Protein AF-A0AAD3SVG9-F1 (afdb_monomer_lite)

Sequence (108 aa):
MPINALRRLSEALAFEVESLSISSMESKRNVMDLLADMLQAINPKNRMTVKDEVIVDLVDRCRANQTKLMQVLTTTADERLLALGLELNDALQCALANHDAIASVPLF

Foldseek 3Di:
DCVVVVVVVVVLVVLLCVCLPPVNLVVLVVLLVVLVVQLVVDDLVHLCSLVPPSNVVSLVSLVVNLVSLVSNLVPDPDVVSVVSSVVSNVSSVVSNVSSVVSVPDDDD

Secondary structure (DSSP, 8-state):
--HHHHHHHHHHHHHHHHHHSHHHHHHHHHHHHHHHHHHHT--TT-GGGGG-HHHHHHHHHHHHHHHHHHHHHTT---HHHHHHHHHHHHHHHHHHHHHHHHHTS---

InterPro domains:
  IPR004152 GAT domain [PF03127] (29-102)
  IPR004152 GAT domain [PS50909] (16-104)
  IPR038425 GAT domain superfamily [G3DSA:1.20.58.160] (16-105)
  IPR044836 TOM1-like protein, plant [PTHR45898] (4-105)

Organism: Nepenthes gracilis (NCBI:txid150966)

Radius of gyration: 17.25 Å; chains: 1; bounding box: 51×25×40 Å

pLDDT: mean 78.64, std 9.91, range [50.5, 91.94]

Structure (mmCIF, N/CA/C/O backbone):
data_AF-A0AAD3SVG9-F1
#
_entry.id   AF-A0AAD3SVG9-F1
#
loop_
_atom_site.group_PDB
_atom_site.id
_atom_site.type_symbol
_atom_site.label_atom_id
_atom_site.label_alt_id
_atom_site.label_comp_id
_atom_site.label_asym_id
_atom_site.label_entity_id
_atom_site.label_seq_id
_atom_site.pdbx_PDB_ins_code
_atom_site.Cartn_x
_atom_site.Cartn_y
_atom_site.Cartn_z
_atom_site.occupancy
_atom_site.B_iso_or_equiv
_atom_site.auth_seq_id
_atom_site.auth_comp_id
_atom_site.auth_asym_id
_atom_site.auth_atom_id
_atom_site.pdbx_PDB_model_num
ATOM 1 N N . MET A 1 1 ? 32.442 12.832 -18.840 1.00 50.50 1 MET A N 1
ATOM 2 C CA . MET A 1 1 ? 32.305 11.748 -17.839 1.00 50.50 1 MET A CA 1
ATOM 3 C C . MET A 1 1 ? 30.902 11.141 -17.931 1.00 50.50 1 MET A C 1
ATOM 5 O O . MET A 1 1 ? 29.972 11.805 -17.495 1.00 50.50 1 MET A O 1
ATOM 9 N N . PRO A 1 2 ? 30.718 9.934 -18.502 1.00 63.56 2 PRO A N 1
ATOM 10 C CA . PRO A 1 2 ? 29.400 9.288 -18.623 1.00 63.56 2 PRO A CA 1
ATOM 11 C C . PRO A 1 2 ? 29.131 8.195 -17.566 1.00 63.56 2 PRO A C 1
ATOM 13 O O . PRO A 1 2 ? 28.009 7.714 -17.443 1.00 63.56 2 PRO A O 1
ATOM 16 N N . ILE A 1 3 ? 30.138 7.820 -16.768 1.00 62.69 3 ILE A N 1
ATOM 17 C CA . ILE A 1 3 ? 30.094 6.662 -15.853 1.00 62.69 3 ILE A CA 1
ATOM 18 C C . ILE A 1 3 ? 29.016 6.815 -14.761 1.00 62.69 3 ILE A C 1
ATOM 20 O O . ILE A 1 3 ? 28.357 5.843 -14.400 1.00 62.69 3 ILE A O 1
ATOM 24 N N . ASN A 1 4 ? 28.757 8.040 -14.290 1.00 67.12 4 ASN A N 1
ATOM 25 C CA . ASN A 1 4 ? 27.720 8.287 -13.281 1.00 67.12 4 ASN A CA 1
ATOM 26 C C . ASN A 1 4 ? 26.291 8.113 -13.816 1.00 67.12 4 ASN A C 1
ATOM 28 O O . ASN A 1 4 ? 25.404 7.768 -13.042 1.00 67.12 4 ASN A O 1
ATOM 32 N N . ALA A 1 5 ? 26.053 8.344 -15.110 1.00 73.62 5 ALA A N 1
ATOM 33 C CA . ALA A 1 5 ? 24.724 8.186 -15.697 1.00 73.62 5 ALA A CA 1
ATOM 34 C C . ALA A 1 5 ? 24.359 6.702 -15.839 1.00 73.62 5 ALA A C 1
ATOM 36 O O . ALA A 1 5 ? 23.257 6.304 -15.477 1.00 73.62 5 ALA A O 1
ATOM 37 N N . LEU A 1 6 ? 25.319 5.879 -16.275 1.00 76.94 6 LEU A N 1
ATOM 38 C CA . LEU A 1 6 ? 25.133 4.435 -16.415 1.00 76.94 6 LEU A CA 1
ATOM 39 C C . LEU A 1 6 ? 24.880 3.754 -15.063 1.00 76.94 6 LEU A C 1
ATOM 41 O O . LEU A 1 6 ? 23.987 2.920 -14.955 1.00 76.94 6 LEU A O 1
ATOM 45 N N . ARG A 1 7 ? 25.615 4.157 -14.015 1.00 75.19 7 ARG A N 1
ATOM 46 C CA . ARG A 1 7 ? 25.411 3.629 -12.658 1.00 75.19 7 ARG A CA 1
ATOM 47 C C . ARG A 1 7 ? 24.012 3.945 -12.124 1.00 75.19 7 ARG A C 1
ATOM 49 O O . ARG A 1 7 ? 23.351 3.054 -11.610 1.00 75.19 7 ARG A O 1
ATOM 56 N N . ARG A 1 8 ? 23.538 5.182 -12.309 1.00 75.44 8 ARG A N 1
ATOM 57 C CA . ARG A 1 8 ? 22.188 5.596 -11.888 1.00 75.44 8 ARG A CA 1
ATOM 58 C C . ARG A 1 8 ? 21.084 4.859 -12.644 1.00 75.44 8 ARG A C 1
ATOM 60 O O . ARG A 1 8 ? 20.072 4.526 -12.045 1.00 75.44 8 ARG A O 1
ATOM 67 N N . LEU A 1 9 ? 21.286 4.591 -13.935 1.00 75.75 9 LEU A N 1
ATOM 68 C CA . LEU A 1 9 ? 20.361 3.786 -14.737 1.00 75.75 9 LEU A CA 1
ATOM 69 C C . LEU A 1 9 ? 20.317 2.333 -14.253 1.00 75.75 9 LEU A C 1
ATOM 71 O O . LEU A 1 9 ? 19.239 1.786 -14.075 1.00 75.75 9 LEU A O 1
ATOM 75 N N . SER A 1 10 ? 21.474 1.727 -13.977 1.00 76.56 10 SER A N 1
ATOM 76 C CA . SER A 1 10 ? 21.542 0.362 -13.445 1.00 76.56 10 SER A CA 1
ATOM 77 C C . SER A 1 10 ? 20.910 0.242 -12.057 1.00 76.56 10 SER A C 1
ATOM 79 O O . SER A 1 10 ? 20.260 -0.759 -11.777 1.00 76.56 10 SER A O 1
ATOM 81 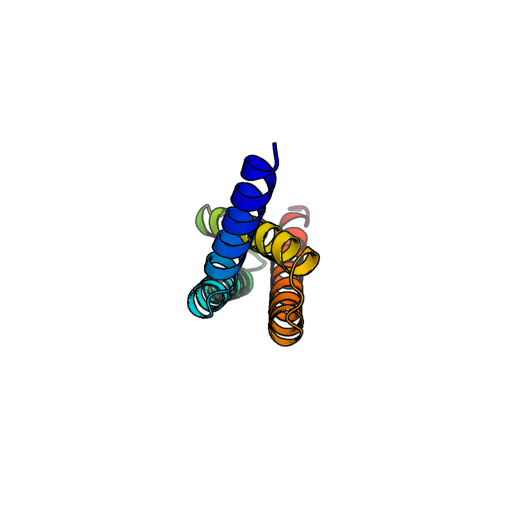N N . GLU A 1 11 ? 21.091 1.242 -11.193 1.00 76.44 11 GLU A N 1
ATOM 82 C CA . GLU A 1 11 ? 20.451 1.300 -9.874 1.00 76.44 11 GLU A CA 1
ATOM 83 C C . GLU A 1 11 ? 18.932 1.470 -9.991 1.00 76.44 11 GLU A C 1
ATOM 85 O O . GLU A 1 11 ? 18.196 0.789 -9.283 1.00 76.44 11 GLU A O 1
ATOM 90 N N . ALA A 1 12 ? 18.458 2.313 -10.915 1.00 69.00 12 ALA A N 1
ATOM 91 C CA . ALA A 1 12 ? 17.031 2.472 -11.188 1.00 69.00 12 ALA A CA 1
ATOM 92 C C . ALA A 1 12 ? 16.404 1.171 -11.712 1.00 69.00 12 ALA A C 1
ATOM 94 O O . ALA A 1 12 ? 15.368 0.757 -11.208 1.00 69.00 12 ALA A O 1
ATOM 95 N N . LEU A 1 13 ? 17.069 0.481 -12.644 1.00 73.44 13 LEU A N 1
ATOM 96 C CA . LEU A 1 13 ? 16.611 -0.807 -13.173 1.00 73.44 13 LEU A CA 1
ATOM 97 C C . LEU A 1 13 ? 16.620 -1.912 -12.107 1.00 73.44 13 LEU A C 1
ATOM 99 O O . LEU A 1 13 ? 15.697 -2.716 -12.051 1.00 73.44 13 LEU A O 1
ATOM 103 N N . ALA A 1 14 ? 17.638 -1.962 -11.243 1.00 72.12 14 ALA A N 1
ATOM 104 C CA . ALA A 1 14 ? 17.687 -2.931 -10.147 1.00 72.12 14 ALA A CA 1
ATOM 105 C C . ALA A 1 14 ? 16.572 -2.681 -9.119 1.00 72.12 14 ALA A C 1
ATOM 107 O O . ALA A 1 14 ? 15.900 -3.622 -8.699 1.00 72.12 14 ALA A O 1
ATOM 108 N N . PHE A 1 15 ? 16.332 -1.414 -8.771 1.00 67.75 15 PHE A N 1
ATOM 109 C CA . PHE A 1 15 ? 15.223 -1.013 -7.909 1.00 67.75 15 PHE A CA 1
ATOM 110 C C . PHE A 1 15 ? 13.864 -1.337 -8.539 1.00 67.75 15 PHE A C 1
ATOM 112 O O . PHE A 1 15 ? 12.968 -1.831 -7.856 1.00 67.75 15 PHE A O 1
ATOM 119 N N . GLU A 1 16 ? 13.710 -1.105 -9.843 1.00 64.06 16 GLU A N 1
ATOM 120 C CA . GLU A 1 16 ? 12.532 -1.524 -10.599 1.00 64.06 16 GLU A CA 1
ATOM 121 C C . GLU A 1 16 ? 12.346 -3.038 -10.498 1.00 64.06 16 GLU A C 1
ATOM 123 O O . GLU A 1 16 ? 11.311 -3.465 -10.014 1.00 64.06 16 GLU A O 1
ATOM 128 N N . VAL A 1 17 ? 13.344 -3.864 -10.818 1.00 68.31 17 VAL A N 1
ATOM 129 C CA . VAL A 1 17 ? 13.230 -5.335 -10.741 1.00 68.31 17 VAL A CA 1
ATOM 130 C C . VAL A 1 17 ? 12.874 -5.828 -9.331 1.00 68.31 17 VAL A C 1
ATOM 132 O O . VAL A 1 17 ? 12.021 -6.702 -9.177 1.00 68.31 17 VAL A O 1
ATOM 135 N N . GLU A 1 18 ? 13.473 -5.260 -8.285 1.00 67.75 18 GLU A N 1
ATOM 136 C CA . GLU A 1 18 ? 13.206 -5.650 -6.894 1.00 67.75 18 GLU A CA 1
ATOM 137 C C . GLU A 1 18 ? 11.818 -5.191 -6.407 1.00 67.75 18 GLU A C 1
ATOM 139 O O . GLU A 1 18 ? 11.115 -5.903 -5.680 1.00 67.75 18 GLU A O 1
ATOM 144 N N . SER A 1 19 ? 11.369 -4.014 -6.845 1.00 61.62 19 SER A N 1
ATOM 145 C CA . SER A 1 19 ? 10.032 -3.500 -6.536 1.00 61.62 19 SER A CA 1
ATOM 146 C C . SER A 1 19 ? 8.924 -4.132 -7.394 1.00 61.62 19 SER A C 1
ATOM 148 O O . SER A 1 19 ? 7.779 -4.178 -6.933 1.00 61.62 19 SER A O 1
ATOM 150 N N . LEU A 1 20 ? 9.260 -4.639 -8.583 1.00 62.94 20 LEU A N 1
ATOM 151 C CA . LEU A 1 20 ? 8.363 -5.233 -9.584 1.00 62.94 20 LEU A CA 1
ATOM 152 C C . LEU A 1 20 ? 8.334 -6.761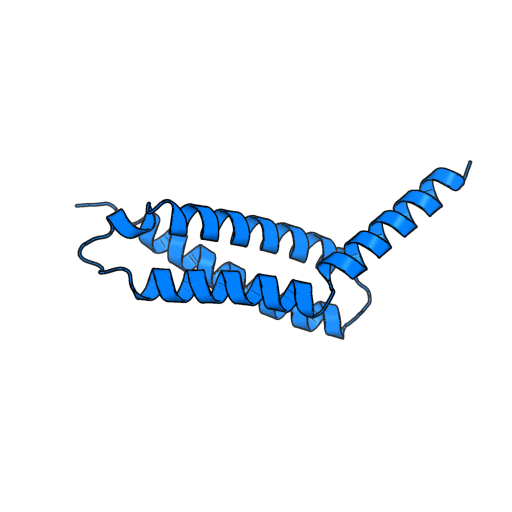 -9.563 1.00 62.94 20 LEU A C 1
ATOM 154 O O . LEU A 1 20 ? 7.510 -7.350 -10.259 1.00 62.94 20 LEU A O 1
ATOM 158 N N . SER A 1 21 ? 9.209 -7.422 -8.796 1.00 71.81 21 SER A N 1
ATOM 159 C CA . SER A 1 21 ? 9.138 -8.876 -8.649 1.00 71.81 21 SER A CA 1
ATOM 160 C C . SER A 1 21 ? 7.724 -9.278 -8.228 1.00 71.81 21 SER A C 1
ATOM 162 O O . SER A 1 21 ? 7.145 -8.666 -7.328 1.00 71.81 21 SER A O 1
ATOM 164 N N . ILE A 1 22 ? 7.175 -10.323 -8.850 1.00 66.62 22 ILE A N 1
ATOM 165 C CA . ILE A 1 22 ? 5.832 -10.842 -8.544 1.00 66.62 22 ILE A CA 1
ATOM 166 C C . ILE A 1 22 ? 5.694 -11.096 -7.035 1.00 66.62 22 ILE A C 1
ATOM 168 O O . ILE A 1 22 ? 4.710 -10.686 -6.427 1.00 66.62 22 ILE A O 1
ATOM 172 N N . SER A 1 23 ? 6.743 -11.627 -6.399 1.00 72.62 23 SER A N 1
ATOM 173 C CA . SER A 1 23 ? 6.804 -11.817 -4.944 1.00 72.62 23 SER A CA 1
ATOM 174 C C . SER A 1 23 ? 6.717 -10.510 -4.138 1.00 72.62 23 SER A C 1
ATOM 176 O O . SER A 1 23 ? 6.123 -10.472 -3.062 1.00 72.62 23 SER A O 1
ATOM 178 N N . SER A 1 24 ? 7.285 -9.419 -4.656 1.00 76.00 24 SER A N 1
ATOM 179 C CA . SER A 1 24 ? 7.227 -8.081 -4.057 1.00 76.00 24 SER A CA 1
ATOM 180 C C . SER A 1 24 ? 5.818 -7.501 -4.171 1.00 76.00 24 SER A C 1
ATOM 182 O O . SER A 1 24 ? 5.302 -6.925 -3.215 1.00 76.00 24 SER A O 1
ATOM 184 N N . MET A 1 25 ? 5.151 -7.700 -5.311 1.00 78.00 25 MET A N 1
ATOM 185 C CA . MET A 1 25 ? 3.759 -7.288 -5.507 1.00 78.00 25 MET A CA 1
ATOM 186 C C . MET A 1 25 ? 2.780 -8.086 -4.642 1.00 78.00 25 MET A C 1
ATOM 188 O O . MET A 1 25 ? 1.915 -7.486 -4.005 1.00 78.00 25 MET A O 1
ATOM 192 N N . GLU A 1 26 ? 2.948 -9.404 -4.549 1.00 80.31 26 GLU A N 1
ATOM 193 C CA . GLU A 1 26 ? 2.166 -10.258 -3.647 1.00 80.31 26 GLU A CA 1
ATOM 194 C C . GLU A 1 26 ? 2.371 -9.858 -2.187 1.00 80.31 26 GLU A C 1
ATOM 196 O O . GLU A 1 26 ? 1.404 -9.676 -1.454 1.00 80.31 26 GLU A O 1
ATOM 201 N N . SER A 1 27 ? 3.615 -9.611 -1.764 1.00 83.94 27 SER A N 1
ATOM 202 C CA . SER A 1 27 ? 3.884 -9.126 -0.409 1.00 83.94 27 SER A CA 1
ATOM 203 C C . SER A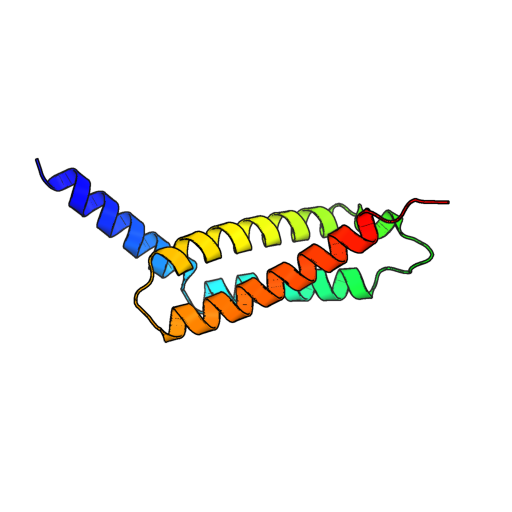 1 27 ? 3.203 -7.785 -0.125 1.00 83.94 27 SER A C 1
ATOM 205 O O . SER A 1 27 ? 2.752 -7.570 0.999 1.00 83.94 27 SER A O 1
ATOM 207 N N . LYS A 1 28 ? 3.142 -6.873 -1.104 1.00 83.12 28 LYS A N 1
ATOM 208 C CA . LYS A 1 28 ? 2.447 -5.585 -0.957 1.00 83.12 28 LYS A CA 1
ATOM 209 C C . LYS A 1 28 ? 0.934 -5.780 -0.855 1.00 83.12 28 LYS A C 1
ATOM 211 O O . LYS A 1 28 ? 0.313 -5.136 -0.013 1.00 83.12 28 LYS A O 1
ATOM 216 N N . ARG A 1 29 ? 0.367 -6.686 -1.660 1.00 86.06 29 ARG A N 1
ATOM 217 C CA . ARG A 1 29 ? -1.057 -7.048 -1.631 1.00 86.06 29 ARG A CA 1
ATOM 218 C C . ARG A 1 29 ? -1.445 -7.695 -0.299 1.00 86.06 29 ARG A C 1
ATOM 220 O O . ARG A 1 29 ? -2.386 -7.234 0.325 1.00 86.06 29 ARG A O 1
ATOM 227 N N . ASN A 1 30 ? -0.645 -8.626 0.218 1.00 87.00 30 ASN A N 1
ATOM 228 C CA . ASN A 1 30 ? -0.897 -9.276 1.511 1.00 87.00 30 ASN A CA 1
ATOM 229 C C . ASN A 1 30 ? -0.976 -8.277 2.680 1.00 87.00 30 ASN A C 1
ATOM 231 O O . ASN A 1 30 ? -1.787 -8.440 3.586 1.00 87.00 30 ASN A O 1
ATOM 235 N N . VAL A 1 31 ? -0.131 -7.239 2.677 1.00 85.38 31 VAL A N 1
ATOM 236 C CA . VAL A 1 31 ? -0.169 -6.181 3.705 1.00 85.38 31 VAL A CA 1
ATOM 237 C C . VAL A 1 31 ? -1.453 -5.359 3.607 1.00 85.38 31 VAL A C 1
ATOM 239 O O . VAL A 1 31 ? -2.040 -5.019 4.631 1.00 85.38 31 VAL A O 1
ATOM 242 N N . MET A 1 32 ? -1.891 -5.055 2.386 1.00 87.62 32 MET A N 1
ATOM 243 C CA . MET A 1 32 ? -3.141 -4.343 2.132 1.00 87.62 32 MET A CA 1
ATOM 244 C C . MET A 1 32 ? -4.359 -5.177 2.541 1.00 87.62 32 MET A C 1
ATOM 246 O O . MET A 1 32 ? -5.240 -4.650 3.213 1.00 87.62 32 MET A O 1
ATOM 250 N N . ASP A 1 33 ? -4.397 -6.459 2.172 1.00 86.31 33 ASP A N 1
ATOM 251 C CA . ASP A 1 33 ? -5.492 -7.367 2.524 1.00 86.31 33 ASP A CA 1
ATOM 252 C C . ASP A 1 33 ? -5.611 -7.497 4.048 1.00 86.31 33 ASP A C 1
ATOM 254 O O . ASP A 1 33 ? -6.698 -7.350 4.599 1.00 86.31 33 ASP A O 1
ATOM 258 N N . LEU A 1 34 ? -4.479 -7.629 4.753 1.00 86.25 34 LEU A N 1
ATOM 259 C CA . LEU A 1 34 ? -4.464 -7.644 6.215 1.00 86.25 34 LEU A CA 1
ATOM 260 C C . LEU A 1 34 ? -4.992 -6.333 6.818 1.00 86.25 34 LEU A C 1
ATOM 262 O O . LEU A 1 34 ? -5.765 -6.369 7.773 1.00 86.25 34 LEU A O 1
ATOM 266 N N . LEU A 1 35 ? -4.615 -5.174 6.265 1.00 81.62 35 LEU A N 1
ATOM 267 C CA . LEU A 1 35 ? -5.172 -3.893 6.706 1.00 81.62 35 LEU A CA 1
ATOM 268 C C . LEU A 1 35 ? -6.689 -3.844 6.472 1.00 81.62 35 LEU A C 1
ATOM 270 O O . LEU A 1 35 ? -7.425 -3.430 7.363 1.00 81.62 35 LEU A O 1
ATOM 274 N N . ALA A 1 36 ? -7.169 -4.287 5.309 1.00 82.50 36 ALA A N 1
ATOM 275 C CA . ALA A 1 36 ? -8.593 -4.313 4.989 1.00 82.50 36 ALA A CA 1
ATOM 276 C C . ALA A 1 36 ? -9.383 -5.215 5.951 1.00 82.50 36 ALA A C 1
ATOM 278 O O . ALA A 1 36 ? -10.419 -4.788 6.467 1.00 82.50 36 ALA A O 1
ATOM 279 N N . ASP A 1 37 ? -8.867 -6.407 6.252 1.00 84.81 37 ASP A N 1
ATOM 280 C CA . ASP A 1 37 ? -9.463 -7.342 7.209 1.00 84.81 37 ASP A CA 1
ATOM 281 C C . ASP A 1 37 ? -9.510 -6.745 8.620 1.00 84.81 37 ASP A C 1
ATOM 283 O O . ASP A 1 37 ? -10.542 -6.799 9.297 1.00 84.81 37 ASP A O 1
ATOM 287 N N . MET A 1 38 ? -8.419 -6.108 9.059 1.00 82.88 38 MET A N 1
ATOM 288 C CA . MET A 1 38 ? -8.376 -5.454 10.366 1.00 82.88 38 MET A CA 1
ATOM 289 C C . MET A 1 38 ? -9.359 -4.287 10.452 1.00 82.88 38 MET A C 1
ATOM 291 O O . MET A 1 38 ? -10.037 -4.160 11.469 1.00 82.88 38 MET A O 1
ATOM 295 N N . LEU A 1 39 ? -9.493 -3.479 9.393 1.00 78.31 39 LEU A N 1
ATOM 296 C CA . LEU A 1 39 ? -10.472 -2.389 9.322 1.00 78.31 39 LEU A CA 1
ATOM 297 C C . LEU A 1 39 ? -11.919 -2.908 9.334 1.00 78.31 39 LEU A C 1
ATOM 299 O O . LEU A 1 39 ? -12.769 -2.303 9.987 1.00 78.31 39 LEU A O 1
ATOM 303 N N . GLN A 1 40 ? -12.213 -4.031 8.669 1.00 79.19 40 GLN A N 1
ATOM 304 C CA . GLN A 1 40 ? -13.538 -4.668 8.723 1.00 79.19 40 GLN A CA 1
ATOM 305 C C . GLN A 1 40 ? -13.867 -5.220 10.115 1.00 79.19 40 GLN A C 1
ATOM 307 O O . GLN A 1 40 ? -15.023 -5.185 10.539 1.00 79.19 40 GLN A O 1
ATOM 312 N N . ALA A 1 41 ? -12.859 -5.707 10.840 1.00 79.00 41 ALA A N 1
ATOM 313 C CA . ALA A 1 41 ? -13.015 -6.212 12.199 1.00 79.00 41 ALA A CA 1
ATOM 314 C C . ALA A 1 41 ? -13.214 -5.099 13.249 1.00 79.00 41 ALA A C 1
ATOM 316 O O . ALA A 1 41 ? -13.533 -5.396 14.406 1.00 79.00 41 ALA A O 1
ATOM 317 N N . ILE A 1 42 ? -13.058 -3.819 12.878 1.00 74.44 42 ILE A N 1
ATOM 318 C CA . ILE A 1 42 ? -13.278 -2.697 13.795 1.00 74.44 42 ILE A CA 1
ATOM 319 C C . ILE A 1 42 ? -14.753 -2.625 14.161 1.00 74.44 42 ILE A C 1
ATOM 321 O O . ILE A 1 42 ? -15.630 -2.325 13.351 1.00 74.44 42 ILE A O 1
ATOM 325 N N . ASN A 1 43 ? -15.028 -2.831 15.445 1.00 66.31 43 ASN A N 1
ATOM 326 C CA . ASN A 1 43 ? -16.349 -2.586 15.984 1.00 66.31 43 ASN A CA 1
ATOM 327 C C . ASN A 1 43 ? -16.631 -1.071 15.930 1.00 66.31 43 ASN A C 1
ATOM 329 O O . ASN A 1 43 ? -15.914 -0.303 16.577 1.00 66.31 43 ASN A O 1
ATOM 333 N N . PRO A 1 44 ? -17.699 -0.604 15.257 1.00 62.88 44 PRO A N 1
ATOM 334 C CA . PRO A 1 44 ? -18.020 0.823 15.173 1.00 62.88 44 PRO A CA 1
ATOM 335 C C . PRO A 1 44 ? -18.286 1.477 16.540 1.00 62.88 44 PRO A C 1
ATOM 337 O O . PRO A 1 44 ? -18.265 2.707 16.634 1.00 62.88 44 PRO A O 1
ATOM 340 N N . LYS A 1 45 ? -18.512 0.669 17.591 1.00 59.72 45 LYS A N 1
ATOM 341 C CA . LYS A 1 45 ? -18.639 1.092 18.997 1.00 59.72 45 LYS A CA 1
ATOM 342 C C . LYS A 1 45 ? -17.308 1.184 19.758 1.00 59.72 45 LYS A C 1
ATOM 344 O O . LYS A 1 45 ? -17.289 1.771 20.832 1.00 59.72 45 LYS A O 1
ATOM 349 N N . ASN A 1 46 ? -16.216 0.620 19.236 1.00 62.59 46 ASN A N 1
ATOM 350 C CA . ASN A 1 46 ? -14.878 0.692 19.829 1.00 62.59 46 ASN A CA 1
ATOM 351 C C . ASN A 1 46 ? -13.862 1.193 18.793 1.00 62.59 46 ASN A C 1
ATOM 353 O O . ASN A 1 46 ? -13.049 0.445 18.264 1.00 62.59 46 ASN A O 1
ATOM 357 N N . ARG A 1 47 ? -13.921 2.491 18.492 1.00 61.75 47 ARG A N 1
ATOM 358 C CA . ARG A 1 47 ? -13.101 3.127 17.445 1.00 61.75 47 ARG A CA 1
ATOM 359 C C . ARG A 1 47 ? -11.646 3.375 17.846 1.00 61.75 47 ARG A C 1
ATOM 361 O O . ARG A 1 47 ? -10.856 3.825 17.025 1.00 61.75 47 ARG A O 1
ATOM 368 N N . MET A 1 48 ? -11.276 3.071 19.092 1.00 62.66 48 MET A N 1
ATOM 369 C CA . MET A 1 48 ? -9.885 3.144 19.551 1.00 62.66 48 MET A CA 1
ATOM 370 C C . MET A 1 48 ? -8.994 2.106 18.856 1.00 62.66 48 MET A C 1
ATOM 372 O O . MET A 1 48 ? -7.790 2.314 18.786 1.00 62.66 48 MET A O 1
ATOM 376 N N . THR A 1 49 ? -9.572 1.041 18.285 1.00 64.69 49 THR A N 1
ATOM 377 C CA . THR A 1 49 ? -8.834 -0.007 17.562 1.00 64.69 49 THR A CA 1
ATOM 378 C C . THR A 1 49 ? -8.135 0.518 16.306 1.00 64.69 49 THR A C 1
ATOM 380 O O . THR A 1 49 ? -7.113 -0.024 15.928 1.00 64.69 49 THR A O 1
ATOM 383 N N . VAL A 1 50 ? -8.600 1.621 15.703 1.00 64.44 50 VAL A N 1
ATOM 384 C CA . VAL A 1 50 ? -7.902 2.280 14.574 1.00 64.44 50 VAL A CA 1
ATOM 385 C C . VAL A 1 50 ? -6.522 2.810 14.990 1.00 64.44 50 VAL A C 1
ATOM 387 O O . VAL A 1 50 ? -5.628 2.937 14.165 1.00 64.44 50 VAL A O 1
ATOM 390 N N . LYS A 1 51 ? -6.344 3.117 16.281 1.00 66.50 51 LYS A N 1
ATOM 391 C CA . LYS A 1 51 ? -5.072 3.566 16.866 1.00 66.50 51 LYS A CA 1
ATOM 392 C C . LYS A 1 51 ? -4.236 2.412 17.423 1.00 66.50 51 LYS A C 1
ATOM 394 O O . LYS A 1 51 ? -3.235 2.675 18.083 1.00 66.50 51 LYS A O 1
ATOM 399 N N . ASP A 1 52 ? -4.669 1.168 17.220 1.00 78.00 52 ASP A N 1
ATOM 400 C CA . ASP A 1 52 ? -3.868 -0.004 17.555 1.00 78.00 52 ASP A CA 1
ATOM 401 C C . ASP A 1 52 ? -2.547 0.074 16.781 1.00 78.00 52 ASP A C 1
ATOM 403 O O . ASP A 1 52 ? -2.539 0.366 15.582 1.00 78.00 52 ASP A O 1
ATOM 407 N N . GLU A 1 53 ? -1.434 -0.152 17.477 1.00 78.12 53 GLU A N 1
ATOM 408 C CA . GLU A 1 53 ? -0.085 -0.073 16.912 1.00 78.12 53 GLU A CA 1
ATOM 409 C C . GLU A 1 53 ? 0.057 -0.945 15.658 1.00 78.12 53 GLU A C 1
ATOM 411 O O . GLU A 1 53 ? 0.759 -0.563 14.723 1.00 78.12 53 GLU A O 1
ATOM 416 N N . VAL A 1 54 ? -0.669 -2.067 15.589 1.00 78.88 54 VAL A N 1
ATOM 417 C CA . VAL A 1 54 ? -0.681 -2.941 14.411 1.00 78.88 54 VAL A CA 1
ATOM 418 C C . VAL A 1 54 ? -1.356 -2.262 13.218 1.00 78.88 54 VAL A C 1
ATOM 420 O O . VAL A 1 54 ? -0.843 -2.337 12.104 1.00 78.88 54 VAL A O 1
ATOM 423 N N . ILE A 1 55 ? -2.481 -1.569 13.422 1.00 82.56 55 ILE A N 1
ATOM 424 C CA . ILE A 1 55 ? -3.172 -0.855 12.336 1.00 82.56 55 ILE A CA 1
ATOM 425 C C . ILE A 1 55 ? -2.325 0.326 11.859 1.00 82.56 55 ILE A C 1
ATOM 427 O O . ILE A 1 55 ? -2.202 0.537 10.653 1.00 82.56 55 ILE A O 1
ATOM 431 N N . VAL A 1 56 ? -1.684 1.046 12.782 1.00 86.00 56 VAL A N 1
ATOM 432 C CA . VAL A 1 56 ? -0.778 2.152 12.447 1.00 86.00 56 VAL A CA 1
ATOM 433 C C . VAL A 1 56 ? 0.424 1.659 11.628 1.00 86.00 56 VAL A C 1
ATOM 435 O O . VAL A 1 56 ? 0.691 2.222 10.567 1.00 86.00 56 VAL A O 1
ATOM 438 N N . ASP A 1 57 ? 1.089 0.568 12.035 1.00 88.00 57 ASP A N 1
ATOM 439 C CA . ASP A 1 57 ? 2.200 -0.024 11.266 1.00 88.00 57 ASP A CA 1
ATOM 440 C C . ASP A 1 57 ? 1.754 -0.465 9.863 1.00 88.00 57 ASP A C 1
ATOM 442 O O . ASP A 1 57 ? 2.430 -0.206 8.862 1.00 88.00 57 ASP A O 1
ATOM 446 N N . LEU A 1 58 ? 0.580 -1.093 9.755 1.00 86.31 58 LEU A N 1
ATOM 447 C CA . LEU A 1 58 ? 0.034 -1.515 8.465 1.00 86.31 58 LEU A CA 1
ATOM 448 C C . LEU A 1 58 ? -0.282 -0.325 7.551 1.00 86.31 58 LEU A C 1
ATOM 450 O O . LEU A 1 58 ? -0.005 -0.395 6.350 1.00 86.31 58 LEU A O 1
ATOM 454 N N . VAL A 1 59 ? -0.807 0.775 8.095 1.00 88.69 59 VAL A N 1
ATOM 455 C CA . VAL A 1 59 ? -1.046 2.021 7.349 1.00 88.69 59 VAL A CA 1
ATOM 456 C C . VAL A 1 59 ? 0.267 2.623 6.856 1.00 88.69 59 VAL A C 1
ATOM 458 O O . VAL A 1 59 ? 0.371 2.958 5.672 1.00 88.69 59 VAL A O 1
ATOM 461 N N . ASP A 1 60 ? 1.288 2.706 7.708 1.00 90.75 60 ASP A N 1
ATOM 462 C CA . ASP A 1 60 ? 2.601 3.240 7.333 1.00 90.75 60 ASP A CA 1
ATOM 463 C C . ASP A 1 60 ? 3.252 2.402 6.228 1.00 90.75 60 ASP A C 1
ATOM 465 O O . ASP A 1 60 ? 3.760 2.933 5.231 1.00 90.75 60 ASP A O 1
ATOM 469 N N . ARG A 1 61 ? 3.151 1.073 6.328 1.00 88.19 61 ARG A N 1
ATOM 470 C CA . ARG A 1 61 ? 3.618 0.149 5.288 1.00 88.19 61 ARG A CA 1
ATOM 471 C C . ARG A 1 61 ? 2.829 0.298 3.990 1.00 88.19 61 ARG A C 1
ATOM 473 O O . ARG A 1 61 ? 3.434 0.282 2.917 1.00 88.19 61 ARG A O 1
ATOM 480 N N . CYS A 1 62 ? 1.513 0.502 4.055 1.00 90.00 62 CYS A N 1
ATOM 481 C CA . CYS A 1 62 ? 0.690 0.777 2.875 1.00 90.00 62 CYS A CA 1
ATOM 482 C C . CYS A 1 62 ? 1.086 2.098 2.193 1.00 90.00 62 CYS A C 1
ATOM 484 O O . CYS A 1 62 ? 1.257 2.120 0.972 1.00 90.00 62 CYS A O 1
ATOM 486 N N . ARG A 1 63 ? 1.333 3.175 2.952 1.00 91.94 63 ARG A N 1
ATOM 487 C CA . ARG A 1 63 ? 1.811 4.467 2.412 1.00 91.94 63 ARG A CA 1
ATOM 488 C C . ARG A 1 63 ? 3.210 4.358 1.796 1.00 91.94 63 ARG A C 1
ATOM 490 O O . ARG A 1 63 ? 3.465 4.910 0.719 1.00 91.94 63 ARG A O 1
ATOM 497 N N . ALA A 1 64 ? 4.111 3.597 2.419 1.00 89.31 64 ALA A N 1
ATOM 498 C CA . ALA A 1 64 ? 5.429 3.314 1.855 1.00 89.31 64 ALA A CA 1
ATOM 499 C C . ALA A 1 64 ? 5.329 2.508 0.546 1.00 89.31 64 ALA A C 1
ATOM 501 O O . ALA A 1 64 ? 6.027 2.808 -0.426 1.00 89.31 64 ALA A O 1
ATOM 502 N N . ASN A 1 65 ? 4.432 1.519 0.491 1.00 86.75 65 ASN A N 1
ATOM 503 C CA . ASN A 1 65 ? 4.182 0.719 -0.709 1.00 86.75 65 ASN A CA 1
ATOM 504 C C . ASN A 1 65 ? 3.598 1.559 -1.845 1.00 86.75 65 ASN A C 1
ATOM 506 O O . ASN A 1 65 ? 4.067 1.449 -2.976 1.00 86.75 65 ASN A O 1
ATOM 510 N N . GLN A 1 66 ? 2.644 2.437 -1.539 1.00 87.62 66 GLN A N 1
ATOM 511 C CA . GLN A 1 66 ? 2.072 3.374 -2.500 1.00 87.62 66 GLN A CA 1
ATOM 512 C C . GLN A 1 66 ? 3.139 4.308 -3.084 1.00 87.62 66 GLN A C 1
ATOM 514 O O . GLN A 1 66 ? 3.208 4.485 -4.299 1.00 87.62 66 GLN A O 1
ATOM 519 N N . THR A 1 67 ? 4.019 4.855 -2.239 1.00 87.81 67 THR A N 1
ATOM 520 C CA . THR A 1 67 ? 5.122 5.724 -2.684 1.00 87.81 67 THR A CA 1
ATOM 521 C C . THR A 1 67 ? 6.063 4.990 -3.640 1.00 87.81 67 THR A C 1
ATOM 523 O O . THR A 1 67 ? 6.423 5.521 -4.691 1.00 87.81 67 THR A O 1
ATOM 526 N N . LYS A 1 68 ? 6.429 3.744 -3.314 1.00 84.75 68 LYS A N 1
ATOM 527 C CA . LYS A 1 68 ? 7.280 2.908 -4.174 1.00 84.75 68 LYS A CA 1
ATOM 528 C C . LYS A 1 68 ? 6.588 2.548 -5.491 1.00 84.75 68 LYS A C 1
ATOM 530 O O . LYS A 1 68 ? 7.225 2.603 -6.534 1.00 84.75 68 LYS A O 1
ATOM 535 N N . LEU A 1 69 ? 5.295 2.213 -5.462 1.00 85.12 69 LEU A N 1
ATOM 536 C CA . LEU A 1 69 ? 4.516 1.938 -6.674 1.00 85.12 69 LEU A CA 1
ATOM 537 C C . LEU A 1 69 ? 4.443 3.167 -7.577 1.00 85.12 69 LEU A C 1
ATOM 539 O O . LEU A 1 69 ? 4.705 3.047 -8.763 1.00 85.12 69 LEU A O 1
ATOM 543 N N . MET A 1 70 ? 4.172 4.352 -7.025 1.00 87.12 70 MET A N 1
ATOM 544 C CA . MET A 1 70 ? 4.171 5.605 -7.788 1.00 87.12 70 MET A CA 1
ATOM 545 C C . MET A 1 70 ? 5.499 5.848 -8.509 1.00 87.12 70 MET A C 1
ATOM 547 O O . MET A 1 70 ? 5.490 6.167 -9.693 1.00 87.12 70 MET A O 1
ATOM 551 N N . GLN A 1 71 ? 6.634 5.654 -7.832 1.00 83.56 71 GLN A N 1
ATOM 552 C CA . GLN A 1 71 ? 7.953 5.818 -8.454 1.00 83.56 71 GLN A CA 1
ATOM 553 C C . GLN A 1 71 ? 8.127 4.896 -9.664 1.00 83.56 71 GLN A C 1
ATOM 555 O O . GLN A 1 71 ? 8.531 5.348 -10.729 1.00 83.56 71 GLN A O 1
ATOM 560 N N . VAL A 1 72 ? 7.746 3.631 -9.515 1.00 78.44 72 VAL A N 1
ATOM 561 C CA . VAL A 1 72 ? 7.850 2.615 -10.566 1.00 78.44 72 VAL A CA 1
ATOM 562 C C . VAL A 1 72 ? 6.887 2.877 -11.727 1.00 78.44 72 VAL A C 1
ATOM 564 O O . VAL A 1 72 ? 7.261 2.750 -12.889 1.00 78.44 72 VAL A O 1
ATOM 567 N N . LEU A 1 73 ? 5.653 3.290 -11.433 1.00 84.50 73 LEU A N 1
ATOM 568 C CA . LEU A 1 73 ? 4.643 3.618 -12.444 1.00 84.50 73 LEU A CA 1
ATOM 569 C C . LEU A 1 73 ? 5.059 4.816 -13.309 1.00 84.50 73 LEU A C 1
ATOM 571 O O . LEU A 1 73 ? 4.678 4.889 -14.471 1.00 84.50 73 LEU A O 1
ATOM 575 N N . THR A 1 74 ? 5.852 5.745 -12.763 1.00 83.31 74 THR A N 1
ATOM 576 C CA . THR A 1 74 ? 6.347 6.909 -13.517 1.00 83.31 74 THR A CA 1
ATOM 577 C C . THR A 1 74 ? 7.537 6.613 -14.429 1.00 83.31 74 THR A C 1
ATOM 579 O O . THR A 1 74 ? 7.887 7.462 -15.248 1.00 83.31 74 THR A O 1
ATOM 582 N N . THR A 1 75 ? 8.170 5.447 -14.294 1.00 79.38 75 THR A N 1
ATOM 583 C CA . THR A 1 75 ? 9.408 5.111 -15.015 1.00 79.38 75 THR A CA 1
ATOM 584 C C . THR A 1 75 ? 9.295 3.856 -15.876 1.00 79.38 75 THR A C 1
ATOM 586 O O . THR A 1 75 ? 10.047 3.723 -16.842 1.00 79.38 75 THR A O 1
ATOM 589 N N . THR A 1 76 ? 8.341 2.967 -15.586 1.00 81.00 76 THR A N 1
ATOM 590 C CA . THR A 1 76 ? 8.173 1.712 -16.323 1.00 81.00 76 THR A CA 1
ATOM 591 C C . THR A 1 76 ? 7.618 1.921 -17.736 1.00 81.00 76 THR A C 1
ATOM 593 O O . THR A 1 76 ? 6.691 2.699 -17.956 1.00 81.00 76 THR A O 1
ATOM 596 N N . ALA A 1 77 ? 8.172 1.185 -18.703 1.00 81.12 77 ALA A N 1
ATOM 597 C CA . ALA A 1 77 ? 7.660 1.089 -20.074 1.00 81.12 77 ALA A CA 1
ATOM 598 C C . ALA A 1 77 ? 6.909 -0.233 -20.339 1.00 81.12 77 ALA A C 1
ATOM 600 O O . ALA A 1 77 ? 6.451 -0.468 -21.456 1.00 81.12 77 ALA A O 1
ATOM 601 N N . ASP A 1 78 ? 6.804 -1.113 -19.337 1.00 84.44 78 ASP A N 1
ATOM 602 C CA . ASP A 1 78 ? 6.088 -2.384 -19.449 1.00 84.44 78 ASP A CA 1
ATOM 603 C C . ASP A 1 78 ? 4.603 -2.173 -19.124 1.00 84.44 78 ASP A C 1
ATOM 605 O O . ASP A 1 78 ? 4.220 -1.950 -17.975 1.00 84.44 78 ASP A O 1
ATOM 609 N N . GLU A 1 79 ? 3.750 -2.261 -20.146 1.00 86.25 79 GLU A N 1
ATOM 610 C CA . GLU A 1 79 ? 2.303 -2.050 -20.026 1.00 86.25 79 GLU A CA 1
ATOM 611 C C . GLU A 1 79 ? 1.618 -3.031 -19.063 1.00 86.25 79 GLU A C 1
ATOM 613 O O . GLU A 1 79 ? 0.631 -2.676 -18.417 1.00 86.25 79 GLU A O 1
ATOM 618 N N . ARG A 1 80 ? 2.130 -4.263 -18.930 1.00 83.25 80 ARG A N 1
ATOM 619 C CA . ARG A 1 80 ? 1.558 -5.248 -18.001 1.00 83.25 80 ARG A CA 1
ATOM 620 C C . ARG A 1 80 ? 1.876 -4.871 -16.564 1.00 83.25 80 ARG A C 1
ATOM 622 O O . ARG A 1 80 ? 1.005 -4.964 -15.702 1.00 83.25 80 ARG A O 1
ATOM 629 N N . LEU A 1 81 ? 3.104 -4.425 -16.315 1.00 78.00 81 LEU A N 1
ATOM 630 C CA . LEU A 1 81 ? 3.518 -3.943 -14.997 1.00 78.00 81 LEU A CA 1
ATOM 631 C C . LEU A 1 81 ? 2.810 -2.639 -14.637 1.00 78.00 81 LEU A C 1
ATOM 633 O O . LEU A 1 81 ? 2.398 -2.470 -13.492 1.00 78.00 81 LEU A O 1
ATOM 637 N N . LEU A 1 82 ? 2.601 -1.763 -15.619 1.00 85.56 82 LEU A N 1
ATOM 638 C CA . LEU A 1 82 ? 1.809 -0.552 -15.455 1.00 85.56 82 LEU A CA 1
ATOM 639 C C . LEU A 1 82 ? 0.370 -0.891 -15.042 1.00 85.56 82 LEU A C 1
ATOM 641 O O . LEU A 1 82 ? -0.111 -0.365 -14.042 1.00 85.56 82 LEU A O 1
ATOM 645 N N . ALA A 1 83 ? -0.294 -1.814 -15.745 1.00 86.88 83 ALA A N 1
ATOM 646 C CA . ALA A 1 83 ? -1.660 -2.230 -15.425 1.00 86.88 83 ALA A CA 1
ATOM 647 C C . ALA A 1 83 ? -1.772 -2.851 -14.020 1.00 86.88 83 ALA A C 1
ATOM 649 O O . ALA A 1 83 ? -2.611 -2.433 -13.223 1.00 86.88 83 ALA A O 1
ATOM 650 N N . LEU A 1 84 ? -0.891 -3.802 -13.689 1.00 83.94 84 LEU A N 1
ATOM 651 C CA . LEU A 1 84 ? -0.878 -4.458 -12.376 1.00 83.94 84 LEU A CA 1
ATOM 652 C C . LEU A 1 84 ? -0.542 -3.480 -11.242 1.00 83.94 84 LEU A C 1
ATOM 654 O O . LEU A 1 84 ? -1.112 -3.558 -10.152 1.00 83.94 84 LEU A O 1
ATOM 658 N N . GLY A 1 85 ? 0.400 -2.567 -11.477 1.00 86.19 85 GLY A N 1
ATOM 659 C CA . GLY A 1 85 ? 0.804 -1.572 -10.493 1.00 86.19 85 GLY A CA 1
ATOM 660 C C . GLY A 1 85 ? -0.272 -0.513 -1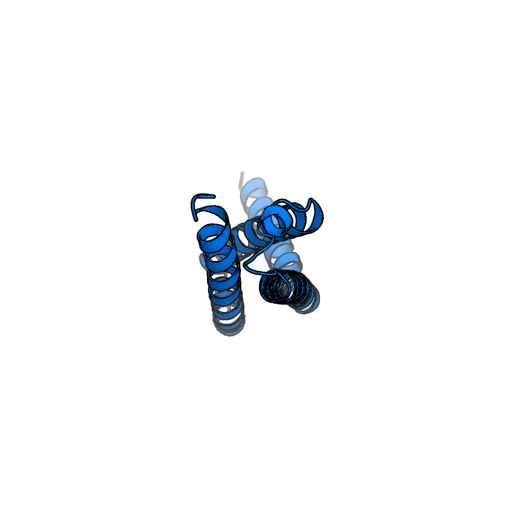0.250 1.00 86.19 85 GLY A C 1
ATOM 661 O O . GLY A 1 85 ? -0.431 -0.091 -9.106 1.00 86.19 85 GLY A O 1
ATOM 662 N N . LEU A 1 86 ? -1.029 -0.119 -11.283 1.00 89.94 86 LEU A N 1
ATOM 663 C CA . LEU A 1 86 ? -2.183 0.777 -11.150 1.00 89.94 86 LEU A CA 1
ATOM 664 C C . LEU A 1 86 ? -3.303 0.122 -10.339 1.00 89.94 86 LEU A C 1
ATOM 666 O O . LEU A 1 86 ? -3.752 0.718 -9.367 1.00 89.94 86 LEU A O 1
ATOM 670 N N . GLU A 1 87 ? -3.672 -1.124 -10.652 1.00 90.00 87 GLU A N 1
ATOM 671 C CA . GLU A 1 87 ? -4.699 -1.861 -9.900 1.00 90.00 87 GLU A CA 1
ATOM 672 C C . GLU A 1 87 ? -4.344 -1.960 -8.407 1.00 90.00 87 GLU A C 1
ATOM 674 O O . GLU A 1 87 ? -5.173 -1.710 -7.531 1.00 90.00 87 GLU A O 1
ATOM 679 N N . LEU A 1 88 ? -3.081 -2.279 -8.102 1.00 87.06 88 LEU A N 1
ATOM 680 C CA . LEU A 1 88 ? -2.605 -2.350 -6.723 1.00 87.06 88 LEU A CA 1
ATOM 681 C C . LEU A 1 88 ? -2.577 -0.971 -6.042 1.00 87.06 88 LEU A C 1
ATOM 683 O O . LEU A 1 88 ? -2.861 -0.873 -4.848 1.00 87.06 88 LEU A O 1
ATOM 687 N N . ASN A 1 89 ? -2.233 0.095 -6.771 1.00 90.75 89 ASN A N 1
ATOM 688 C CA . ASN A 1 89 ? -2.243 1.458 -6.238 1.00 90.75 89 ASN A CA 1
ATOM 689 C C . ASN A 1 89 ? -3.670 1.913 -5.905 1.00 90.75 89 ASN A C 1
ATOM 691 O O . ASN A 1 89 ? -3.893 2.436 -4.814 1.00 90.75 89 ASN A O 1
ATOM 695 N N . ASP A 1 90 ? -4.633 1.646 -6.785 1.00 91.69 90 ASP A N 1
ATOM 696 C CA . ASP A 1 90 ? -6.045 1.974 -6.572 1.00 91.69 90 ASP A CA 1
ATOM 697 C C . ASP A 1 90 ? -6.608 1.243 -5.344 1.00 91.69 90 ASP A C 1
ATOM 699 O O . ASP A 1 90 ? -7.289 1.836 -4.502 1.00 91.69 90 ASP A O 1
ATOM 703 N N . ALA A 1 91 ? -6.261 -0.036 -5.182 1.00 88.12 91 ALA A N 1
ATOM 704 C CA . ALA A 1 91 ? -6.664 -0.818 -4.019 1.00 88.12 91 ALA A CA 1
ATOM 705 C C . ALA A 1 91 ? -6.041 -0.285 -2.709 1.00 88.12 91 ALA A C 1
ATOM 707 O O . ALA A 1 91 ? -6.750 -0.116 -1.710 1.00 88.12 91 ALA A O 1
ATOM 708 N N . LEU A 1 92 ? -4.749 0.076 -2.720 1.00 89.06 92 LEU A N 1
ATOM 709 C CA . LEU A 1 92 ? -4.078 0.722 -1.583 1.00 89.06 92 LEU A CA 1
ATOM 710 C C . LEU A 1 92 ? -4.716 2.072 -1.229 1.00 89.06 92 LEU A C 1
ATOM 712 O O . LEU A 1 92 ? -4.911 2.362 -0.048 1.00 89.06 92 LEU A O 1
ATOM 716 N N . GLN A 1 93 ? -5.062 2.887 -2.230 1.00 91.62 93 GLN A N 1
ATOM 717 C CA . GLN A 1 93 ? -5.761 4.158 -2.022 1.00 91.62 93 GLN A CA 1
ATOM 718 C C . GLN A 1 93 ? -7.101 3.951 -1.323 1.00 91.62 93 GLN A C 1
ATOM 720 O O . GLN A 1 93 ? -7.404 4.663 -0.367 1.00 91.62 93 GLN A O 1
ATOM 725 N N . CYS A 1 94 ? -7.879 2.959 -1.757 1.00 90.12 94 CYS A N 1
ATOM 726 C CA . CYS A 1 94 ? -9.169 2.639 -1.156 1.00 90.12 94 CYS A CA 1
ATOM 727 C C . CYS A 1 94 ? -9.030 2.232 0.323 1.00 90.12 94 CYS A C 1
ATOM 729 O O . CYS A 1 94 ? -9.732 2.768 1.184 1.00 90.12 94 CYS A O 1
ATOM 731 N N . ALA A 1 95 ? -8.079 1.345 0.640 1.00 86.25 95 ALA A N 1
ATOM 732 C CA . ALA A 1 95 ? -7.827 0.901 2.013 1.00 86.25 95 ALA A CA 1
ATOM 733 C C . ALA A 1 95 ? -7.380 2.055 2.932 1.00 86.25 95 ALA A C 1
ATOM 735 O O . ALA A 1 95 ? -7.904 2.210 4.038 1.00 86.25 95 ALA A O 1
ATOM 736 N N . LEU A 1 96 ? -6.460 2.902 2.458 1.00 89.06 96 LEU A N 1
ATOM 737 C CA . LEU A 1 96 ? -5.989 4.076 3.200 1.00 89.06 96 LEU A CA 1
ATOM 738 C C . LEU A 1 96 ? -7.104 5.110 3.407 1.00 89.06 96 LEU A C 1
ATOM 740 O O . LEU A 1 96 ? -7.251 5.635 4.508 1.00 89.06 96 LEU A O 1
ATOM 744 N N . ALA A 1 97 ? -7.927 5.364 2.387 1.00 89.06 97 ALA A N 1
ATOM 745 C CA . ALA A 1 97 ? -9.062 6.278 2.494 1.00 89.06 97 ALA A CA 1
ATOM 746 C C . ALA A 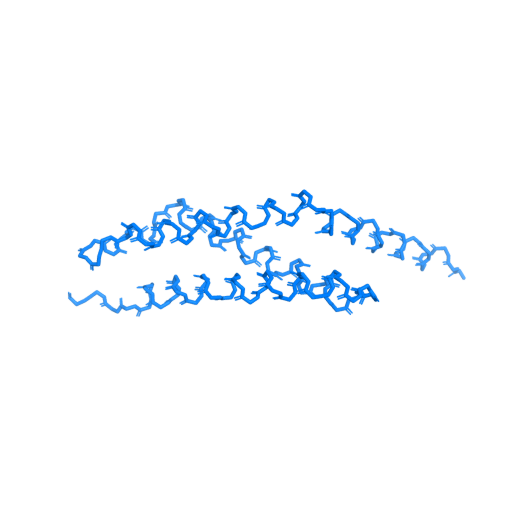1 97 ? -10.106 5.785 3.507 1.00 89.06 97 ALA A C 1
ATOM 748 O O . ALA A 1 97 ? -10.661 6.589 4.255 1.00 89.06 97 ALA A O 1
ATOM 749 N N . ASN A 1 98 ? -10.348 4.471 3.572 1.00 85.12 98 ASN A N 1
ATOM 750 C CA . ASN A 1 98 ? -11.237 3.882 4.570 1.00 85.12 98 ASN A CA 1
ATOM 751 C C . ASN A 1 98 ? -10.694 4.088 5.994 1.00 85.12 98 ASN A C 1
ATOM 753 O O . ASN A 1 98 ? -11.416 4.572 6.864 1.00 85.12 98 ASN A O 1
ATOM 757 N N . HIS A 1 99 ? -9.405 3.811 6.221 1.00 86.12 99 HIS A N 1
ATOM 758 C CA . HIS A 1 99 ? -8.757 4.109 7.500 1.00 86.12 99 HIS A CA 1
ATOM 759 C C . HIS A 1 99 ? -8.903 5.593 7.882 1.00 86.12 99 HIS A C 1
ATOM 761 O O . HIS A 1 99 ? -9.358 5.906 8.984 1.00 86.12 99 HIS A O 1
ATOM 767 N N . ASP A 1 100 ? -8.565 6.504 6.966 1.00 85.81 100 ASP A N 1
ATOM 768 C CA . ASP A 1 100 ? -8.592 7.947 7.215 1.00 85.81 100 ASP A CA 1
ATOM 769 C C . ASP A 1 100 ? -10.021 8.444 7.508 1.00 85.81 100 ASP A C 1
ATOM 771 O O . ASP A 1 100 ? -10.220 9.277 8.396 1.00 85.81 100 ASP A O 1
ATOM 775 N N . ALA A 1 101 ? -11.035 7.880 6.841 1.00 84.62 101 ALA A N 1
ATOM 776 C CA . ALA A 1 101 ? -12.439 8.171 7.115 1.00 84.62 101 ALA A CA 1
ATOM 777 C C . ALA A 1 101 ? -12.850 7.751 8.533 1.00 84.62 101 ALA A C 1
ATOM 779 O O . ALA A 1 101 ? -13.497 8.534 9.226 1.00 84.62 101 ALA A O 1
ATOM 780 N N . ILE A 1 102 ? -12.452 6.556 8.989 1.00 78.81 102 ILE A N 1
ATOM 781 C CA . ILE A 1 102 ? -12.758 6.077 10.346 1.00 78.81 102 ILE A CA 1
ATOM 782 C C . ILE A 1 102 ? -12.001 6.915 11.392 1.00 78.81 102 ILE A C 1
ATOM 784 O O . ILE A 1 102 ? -12.585 7.295 12.410 1.00 78.81 102 ILE A O 1
ATOM 788 N N . ALA A 1 103 ? -10.733 7.250 11.131 1.00 79.06 103 ALA A N 1
ATOM 789 C CA . ALA A 1 103 ? -9.896 8.062 12.014 1.00 79.06 103 ALA A CA 1
ATOM 790 C C . ALA A 1 103 ? -10.386 9.517 12.146 1.00 79.06 103 ALA A C 1
ATOM 792 O O . ALA A 1 103 ? -10.237 10.125 13.208 1.00 79.06 103 ALA A O 1
ATOM 793 N N . SER A 1 104 ? -10.990 10.072 11.090 1.00 75.94 104 SER A N 1
ATOM 794 C CA . SER A 1 104 ? -11.495 11.447 11.057 1.00 75.94 104 SER A CA 1
ATOM 795 C C . SER A 1 104 ? -12.865 11.631 11.727 1.00 75.94 104 SER A C 1
ATOM 797 O O . SER A 1 104 ? -13.287 12.780 11.895 1.00 75.94 104 SER A O 1
ATOM 799 N N . VAL A 1 105 ? -13.590 10.566 12.102 1.00 69.38 105 VAL A N 1
ATOM 800 C CA . VAL A 1 105 ? -14.912 10.735 12.731 1.00 69.38 105 VAL A CA 1
ATOM 801 C C . VAL A 1 105 ? -14.747 11.198 14.186 1.00 69.38 105 VAL A C 1
ATOM 803 O O . VAL A 1 105 ? -14.146 10.468 14.979 1.00 69.38 105 VAL A O 1
ATOM 806 N N . PRO A 1 106 ? -15.316 12.354 14.584 1.00 56.59 106 PRO A N 1
ATOM 807 C CA . PRO A 1 106 ? -15.229 12.829 15.959 1.00 56.59 106 PRO A CA 1
ATOM 808 C C . PRO A 1 106 ? -15.851 11.817 16.928 1.00 56.59 106 PRO A C 1
ATOM 810 O O . PRO A 1 106 ? -16.942 11.293 16.682 1.00 56.59 106 PRO A O 1
ATOM 813 N N . LEU A 1 107 ? -15.153 11.546 18.031 1.00 58.28 107 LEU A N 1
ATOM 814 C CA . LEU A 1 107 ? -15.711 10.834 19.178 1.00 58.28 107 LEU A CA 1
ATOM 815 C C . LEU A 1 107 ? -16.660 11.809 19.890 1.00 58.28 107 LEU A C 1
ATOM 817 O O . LEU A 1 107 ? -16.189 12.730 20.555 1.00 58.28 107 LEU A O 1
ATOM 821 N N . PHE A 1 108 ? -17.968 11.653 19.677 1.00 52.72 108 PHE A N 1
ATOM 822 C CA . PHE A 1 108 ? -19.007 12.315 20.471 1.00 52.72 108 PHE A CA 1
ATOM 823 C C . PHE A 1 108 ? -19.360 11.462 21.687 1.00 52.72 108 PHE A C 1
ATOM 825 O O . PHE A 1 108 ? -19.483 10.226 21.509 1.00 52.72 108 PHE A O 1
#

=== Feature glossary ===
The record interleaves many kinds of information about one protein. Here is each kind framed as the question it answers.

Q: What are the backbone torsion angles?
A: φ (phi) and ψ (psi) are the two rotatable backbone dihedrals per residue: φ is the C(i-1)–N–Cα–C torsion, ψ is the N–Cα–C–N(i+1) torsion, both in degrees on (−180°, 180°]. α-helical residues cluster near (−60°, −45°); β-strand residues near (−120°, +130°). A Ramachandran plot is simply a scatter of (φ, ψ) for every residue.

Q: What is the amino-acid chain?
A: This is the polypeptide sequence — one letter per residue, N-terminus first. Length ranges from a few dozen residues for small domains to over a thousand for large multi-domain proteins.

Q: How mobile is each atom in the crystal?
A: For experimental (PDB) structures, the B-factor (temperature factor) quantifies the positional spread of each atom in the crystal — a combination of thermal vibration and static disorder — in units of Å². High B-factors mark flexible loops or poorly resolved regions; low B-factors mark the rigid, well-ordered core.

Q: Are the domains correctly placed relative to each other?
A: Predicted Aligned Error (PAE) is an AlphaFold confidence matrix: entry (i, j) is the expected error in the position of residue j, in ångströms, when the prediction is superimposed on the true structure at residue i. Low PAE within a block of residues means that block is internally rigid and well-predicted; high PAE between two blocks means their relative placement is uncertain even if each block individually is confident.

Q: How confident is the AlphaFold model at each residue?
A: pLDDT is the predicted lDDT-Cα score: AlphaFold's confidence that the local environment of each residue (all inter-atomic distances within 15 Å) is correctly placed. It is a per-residue number between 0 and 100, with higher meaning more reliable.

Q: What family and function is it annotated with?
A: Functional annotations link the protein to curated databases. InterPro entries identify conserved domains and families by matching the sequence against member-database signatures (Pfam, PROSITE, CDD, …). Gene Ontology (GO) terms describe molecular function, biological process, and cellular component in a controlled vocabulary. CATH places the structure in a hierarchical fold classification (Class/Architecture/Topology/Homologous-superfamily). The organism is the source species.

Q: How big and how compact is the whole molecule?
A: Three whole-structure scalars: the radius of gyration (RMS distance of Cα from centroid, in Å), the count of Cα–Cα contacts (pairs closer than 8 Å and separated by more than four residues in sequence — i.e. tertiary, not local, contacts), and the bounding-box dimensions. Together they distinguish compact globular folds from extended fibres or disordered chains.

Q: What known structures does this most resemble?
A: The Foldseek neighbor list gives the closest experimentally determined structures in the PDB, ranked by structural alignment. TM-score near 1 mea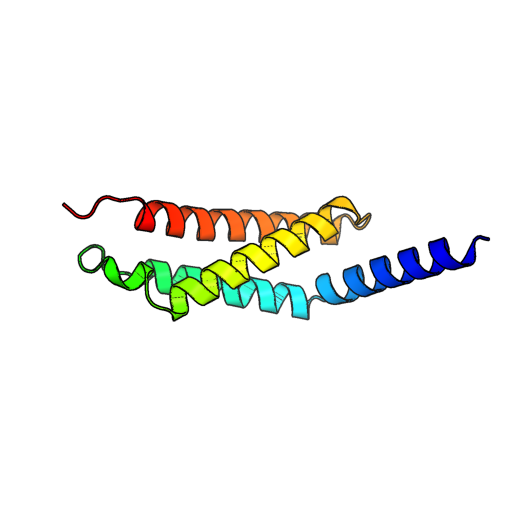ns near-identical fold; near 0.3 means only rough topology match. This is how one finds what a novel AlphaFold prediction most resembles in the solved-structure universe.

Q: Which residues are buried vs exposed?
A: SASA measures how much of the protein is reachable by solvent. It is computed by rolling a water-sized probe over the atomic surface and summing the exposed area (Å²). Per-residue SASA distinguishes core (buried, low SASA) from surface (exposed, high SASA) residues; total SASA is a whole-molecule size measure.

Q: Which residues are in helices, strands, or loops?
A: Eight-state secondary structure (DSSP): H is the canonical α-helix, G the tighter 3₁₀-helix, I the wider π-helix; E/B are β-structure, T and S are turns and bends, and '-' is everything else. DSSP derives these from the pattern of main-chain N–H···O=C hydrogen bonds, not from the sequence.

Q: Where is each backbone atom in 3D?
A: Structure coordinates are given as an mmCIF _atom_site loop: one row per atom with element, residue name, chain id, sequence number, and x/y/z position in Å. Only the four main-chain atoms per residue are included here; side chains are omitted to keep the record compact.

Q: What if only a Cα trace is available?
A: Three-state secondary structure (P-SEA) collapses the eight DSSP classes into helix (a), strand (b), and coil (c). P-SEA assigns these from Cα geometry alone — distances and angles — without requiring backbone oxygens, so it works on any Cα trace.

Q: What do the rendered images show?
A: The six renders are orthographic views along the three Cartesian axes in both directions. Representation (cartoon, sticks, or surface) and color scheme (sequence-rainbow or by-chain) vary across proteins so the training set covers all the common visualization conventions.

Q: What does the local fold look like, residue by residue?
A: Foldseek's 3Di representation compresses backbone geometry into a per-residue letter drawn from a learned twenty-state alphabet. It captures the tertiary interaction pattern around each residue — which residues are packed against it in space, regardless of where they are in sequence.

Q: What do the diagnostic plots show?
A: The contact map is a binary N×N matrix image: pixel (i, j) is dark where Cα_i and Cα_j are within 8 Å and |i−j|>4. Because the |i−j|>4 filter removes local helical contacts, off-diagonal stripes parallel to the main diagonal indicate parallel β-sheets; stripes perpendicular to it indicate antiparallel β-sheets. The Ramachandran plot scatters every residue's (φ, ψ) pair against the sterically allowed regions. The PAE heatmap renders the predicted-aligned-error matrix.